Protein AF-A0A960UVY4-F1 (afdb_monomer_lite)

Foldseek 3Di:
DDWDFDPDWDWDPDQAEAPPAWDWAQDPPPPVRDSVFIKIWHDDQLFIWIFTQAALQPGDGQDPPPRGQQDPVRFGASNVFGFTAHPHQQATDDDDRQFGTKIWDKDWDRPRDPDPDDDDDDDDDDDDDDDDDDDDDDDDDDDDPDPPPPDDDDRDPDTTMTGGTIDDRGHHDDD

Radius of gyration: 21.86 Å; chains: 1; bounding box: 43×68×42 Å

Sequence (175 aa):
MRKHLYNQPIPVLETIPEHPRALRLDLPEPPNGDPADQAFLYRIEGRVVGFFNRCGHVRLPMDLDDGKFFDLEGMIICRVHGARFDEKEGHCIMGPSPVGLYRLLLQGEQHSEPVPGKEDDTDSSATRRSATDELESAKGGDSDISVAVAPESKASRGGSLLILGWEGPVAPEQH

Structure (mmCIF, N/CA/C/O backbone):
data_AF-A0A960UVY4-F1
#
_entry.id   AF-A0A960UVY4-F1
#
loop_
_atom_site.group_PDB
_atom_site.id
_atom_site.type_symbol
_atom_site.label_atom_id
_atom_site.label_alt_id
_atom_site.label_comp_id
_atom_site.label_asym_id
_atom_site.label_entity_id
_atom_site.label_seq_id
_atom_site.pdbx_PDB_ins_code
_atom_site.Cartn_x
_atom_site.Cartn_y
_atom_site.Cartn_z
_atom_site.occupancy
_atom_site.B_iso_or_equiv
_atom_site.auth_seq_id
_atom_site.auth_comp_id
_atom_site.auth_asym_id
_atom_site.auth_atom_id
_atom_site.pdbx_PDB_model_num
ATOM 1 N N . MET A 1 1 ? 16.001 0.448 8.971 1.00 80.25 1 MET A N 1
ATOM 2 C CA . MET A 1 1 ? 14.533 0.612 9.008 1.00 80.25 1 MET A CA 1
ATOM 3 C C . MET A 1 1 ? 14.221 2.080 9.247 1.00 80.25 1 MET A C 1
ATOM 5 O O . MET A 1 1 ? 14.842 2.669 10.124 1.00 80.25 1 MET A O 1
ATOM 9 N N . ARG A 1 2 ? 13.361 2.689 8.427 1.00 93.44 2 ARG A N 1
ATOM 10 C CA . ARG A 1 2 ? 12.904 4.079 8.570 1.00 93.44 2 ARG A CA 1
ATOM 11 C C . ARG A 1 2 ? 11.534 4.091 9.233 1.00 93.44 2 ARG A C 1
ATOM 13 O O . ARG A 1 2 ? 10.778 3.139 9.073 1.00 93.44 2 ARG A O 1
ATOM 20 N N . LYS A 1 3 ? 11.234 5.161 9.960 1.00 96.06 3 LYS A N 1
ATOM 21 C CA . LYS A 1 3 ? 9.951 5.366 10.623 1.00 96.06 3 LYS A CA 1
ATOM 22 C C . LYS A 1 3 ? 9.592 6.839 10.573 1.00 96.06 3 LYS A C 1
ATOM 24 O O . LYS A 1 3 ? 10.463 7.687 10.758 1.00 96.06 3 LYS A O 1
ATOM 29 N N . HIS A 1 4 ? 8.322 7.111 10.344 1.00 96.88 4 HIS A N 1
ATOM 30 C CA . HIS A 1 4 ? 7.747 8.441 10.359 1.00 96.88 4 HIS A CA 1
ATOM 31 C C . HIS A 1 4 ? 6.429 8.383 11.126 1.00 96.88 4 HIS A C 1
ATOM 33 O O . HIS A 1 4 ? 5.658 7.438 10.966 1.00 96.88 4 HIS A O 1
ATOM 39 N N . LEU A 1 5 ? 6.198 9.375 11.979 1.00 98.06 5 LEU A N 1
ATOM 40 C CA . LEU A 1 5 ? 4.959 9.540 12.726 1.00 98.06 5 LEU A CA 1
ATOM 41 C C . LEU A 1 5 ? 4.375 10.894 12.366 1.00 98.06 5 LEU A C 1
ATOM 43 O O . LEU A 1 5 ? 5.089 11.896 12.395 1.00 98.06 5 LEU A O 1
ATOM 47 N N . TYR A 1 6 ? 3.082 10.914 12.073 1.00 96.94 6 TYR A N 1
ATOM 48 C CA . TYR A 1 6 ? 2.377 12.152 11.813 1.00 96.94 6 TYR A CA 1
ATOM 49 C C . TYR A 1 6 ? 2.208 12.940 13.109 1.00 96.94 6 TYR A C 1
ATOM 51 O O . TYR A 1 6 ? 1.859 12.387 14.153 1.00 96.94 6 TYR A O 1
ATOM 59 N N . ASN A 1 7 ? 2.394 14.259 13.028 1.00 95.81 7 ASN A N 1
ATOM 60 C CA . ASN A 1 7 ? 2.146 15.154 14.162 1.00 95.81 7 ASN A CA 1
ATOM 61 C C . ASN A 1 7 ? 0.688 15.094 14.636 1.00 95.81 7 ASN A C 1
ATOM 63 O O . ASN A 1 7 ? 0.411 15.350 15.807 1.00 95.81 7 ASN A O 1
ATOM 67 N N . GLN A 1 8 ? -0.237 14.786 13.726 1.00 95.88 8 GLN A N 1
ATOM 68 C CA . GLN A 1 8 ? -1.642 14.522 14.009 1.00 95.88 8 GLN A CA 1
ATOM 69 C C . GLN A 1 8 ? -2.036 13.208 13.323 1.00 95.88 8 GLN A C 1
ATOM 71 O O . GLN A 1 8 ? -1.883 13.118 12.103 1.00 95.88 8 GLN A O 1
ATOM 76 N N . PRO A 1 9 ? -2.527 12.198 14.067 1.00 96.44 9 PRO A N 1
ATOM 77 C CA . PRO A 1 9 ? -3.047 10.975 13.471 1.00 96.44 9 PRO A CA 1
ATOM 78 C C . PRO A 1 9 ? -4.138 11.258 12.438 1.00 96.44 9 PRO A C 1
ATOM 80 O O . PRO A 1 9 ? -5.015 12.093 12.662 1.00 96.44 9 PRO A O 1
ATOM 83 N N . ILE A 1 10 ? -4.098 10.537 11.322 1.00 97.00 10 ILE A N 1
ATOM 84 C CA . ILE A 1 10 ? -5.020 10.737 10.203 1.00 97.00 10 ILE A CA 1
ATOM 85 C C . ILE A 1 10 ? -6.190 9.759 10.351 1.00 97.00 10 ILE A C 1
ATOM 87 O O . ILE A 1 10 ? -5.956 8.549 10.359 1.00 97.00 10 ILE A O 1
ATOM 91 N N . PRO A 1 11 ? -7.442 10.229 10.479 1.00 96.00 11 PRO A N 1
ATOM 92 C CA . PRO A 1 11 ? -8.588 9.338 10.572 1.00 96.00 11 PRO A CA 1
ATOM 93 C C . PRO A 1 11 ? -8.902 8.695 9.220 1.00 96.00 11 PRO A C 1
ATOM 95 O O . PRO A 1 11 ? -8.943 9.370 8.192 1.00 96.00 11 PRO A O 1
ATOM 98 N N . VAL A 1 12 ? -9.188 7.395 9.231 1.00 95.38 12 VAL A N 1
ATOM 99 C CA . VAL A 1 12 ? -9.747 6.695 8.071 1.00 95.38 12 VAL A CA 1
ATOM 100 C C . VAL A 1 12 ? -11.256 6.892 8.084 1.00 95.38 12 VAL A C 1
ATOM 102 O O . VAL A 1 12 ? -11.954 6.376 8.955 1.00 95.38 12 VAL A O 1
ATOM 105 N N . LEU A 1 13 ? -11.747 7.692 7.139 1.00 92.31 13 LEU A N 1
ATOM 106 C CA . LEU A 1 13 ? -13.163 8.068 7.050 1.00 92.31 13 LEU A CA 1
ATOM 107 C C . LEU A 1 13 ? -13.976 7.109 6.175 1.00 92.31 13 LEU A C 1
ATOM 109 O O . LEU A 1 13 ? -15.194 7.013 6.313 1.00 92.31 13 LEU A O 1
ATOM 113 N N . GLU A 1 14 ? -13.301 6.419 5.262 1.00 92.50 14 GLU A N 1
ATOM 114 C CA . GLU A 1 14 ? -13.921 5.511 4.308 1.00 92.50 14 GLU A CA 1
ATOM 115 C C . GLU A 1 14 ? -14.042 4.094 4.871 1.00 92.50 14 GLU A C 1
ATOM 117 O O . GLU A 1 14 ? -13.291 3.667 5.751 1.00 92.50 14 GLU A O 1
ATOM 122 N N . THR A 1 15 ? -15.010 3.340 4.349 1.00 93.06 15 THR A N 1
ATOM 123 C CA . THR A 1 15 ? -15.175 1.936 4.735 1.00 93.06 15 THR A CA 1
ATOM 124 C C . THR A 1 15 ? -14.012 1.120 4.189 1.00 93.06 15 THR A C 1
ATOM 126 O O . THR A 1 15 ? -13.776 1.089 2.984 1.00 93.06 15 THR A O 1
ATOM 129 N N . ILE A 1 16 ? -13.310 0.428 5.081 1.00 95.94 16 ILE A N 1
ATOM 130 C CA . ILE A 1 16 ? -12.183 -0.428 4.717 1.00 95.94 16 ILE A CA 1
ATOM 131 C C . ILE A 1 16 ? -12.739 -1.743 4.161 1.00 95.94 16 ILE A C 1
ATOM 133 O O . ILE A 1 16 ? -13.458 -2.436 4.887 1.00 95.94 16 ILE A O 1
ATOM 137 N N . PRO A 1 17 ? -12.445 -2.095 2.900 1.00 96.50 17 PRO A N 1
ATOM 138 C CA . PRO A 1 17 ? -12.931 -3.331 2.312 1.00 96.50 17 PRO A CA 1
ATOM 139 C C . PRO A 1 17 ? -12.181 -4.551 2.864 1.00 96.50 17 PRO A C 1
ATOM 141 O O . PRO A 1 17 ? -11.026 -4.457 3.282 1.00 96.50 17 PRO A O 1
ATOM 144 N N . GLU A 1 18 ? -12.839 -5.708 2.819 1.00 97.38 18 GLU A N 1
ATOM 145 C CA . GLU A 1 18 ? -12.195 -7.002 3.056 1.00 97.38 18 GLU A CA 1
ATOM 146 C C . GLU A 1 18 ? -11.295 -7.386 1.873 1.00 97.38 18 GLU A C 1
ATOM 148 O O . GLU A 1 18 ? -11.608 -7.107 0.707 1.00 97.38 18 GLU A O 1
ATOM 153 N N . HIS A 1 19 ? -10.202 -8.076 2.184 1.00 97.00 19 HIS A N 1
ATOM 154 C CA . HIS A 1 19 ? -9.359 -8.776 1.223 1.00 97.00 19 HIS A CA 1
ATOM 155 C C . HIS A 1 19 ? -10.220 -9.676 0.308 1.00 97.00 19 HIS A C 1
ATOM 157 O O . HIS A 1 19 ? -11.169 -10.300 0.794 1.00 97.00 19 HIS A O 1
ATOM 163 N N . PRO A 1 20 ? -9.964 -9.719 -1.018 1.00 97.62 20 PRO A N 1
ATOM 164 C CA . PRO A 1 20 ? -8.819 -9.163 -1.749 1.00 97.62 20 PRO A CA 1
ATOM 165 C C . PRO A 1 20 ? -9.094 -7.780 -2.374 1.00 97.62 20 PRO A C 1
ATOM 167 O O . PRO A 1 20 ? -8.631 -7.478 -3.473 1.00 97.62 20 PRO A O 1
ATOM 170 N N . ARG A 1 21 ? -9.892 -6.917 -1.738 1.00 97.88 21 A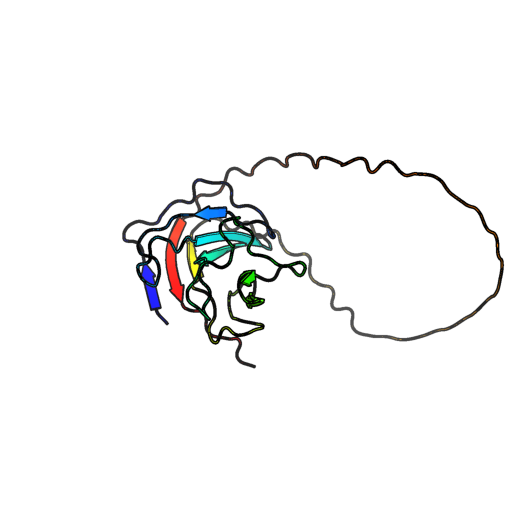RG A N 1
ATOM 171 C CA . ARG A 1 21 ? -10.042 -5.513 -2.161 1.00 97.88 21 ARG A CA 1
ATOM 172 C C . ARG A 1 21 ? -9.283 -4.598 -1.211 1.00 97.88 21 ARG A C 1
ATOM 174 O O . ARG A 1 21 ? -9.112 -4.934 -0.047 1.00 97.88 21 ARG A O 1
ATOM 181 N N . ALA A 1 22 ? -8.872 -3.431 -1.700 1.00 98.06 22 ALA A N 1
ATOM 182 C CA . ALA A 1 22 ? -8.214 -2.417 -0.886 1.00 98.06 22 ALA A CA 1
ATOM 183 C C . ALA A 1 22 ? -8.794 -1.024 -1.137 1.00 98.06 22 ALA A C 1
ATOM 185 O O . ALA A 1 22 ? -9.261 -0.704 -2.229 1.00 98.06 22 ALA A O 1
ATOM 186 N N . LEU A 1 23 ? -8.745 -0.202 -0.098 1.00 97.44 23 LEU A N 1
ATOM 187 C CA . LEU A 1 23 ? -9.004 1.227 -0.128 1.00 97.44 23 LEU A CA 1
ATOM 188 C C . LEU A 1 23 ? -7.684 1.949 -0.402 1.00 97.44 23 LEU A C 1
ATOM 190 O O . LEU A 1 23 ? -6.746 1.773 0.374 1.00 97.44 23 LEU A O 1
ATOM 194 N N . ARG A 1 24 ? -7.609 2.757 -1.465 1.00 97.44 24 ARG A N 1
ATOM 195 C CA . ARG A 1 24 ? -6.473 3.661 -1.715 1.00 97.44 24 ARG A CA 1
ATOM 196 C C . ARG A 1 24 ? -6.664 4.977 -0.975 1.00 97.44 24 ARG A C 1
ATOM 198 O O . ARG A 1 24 ? -7.783 5.469 -0.903 1.00 97.44 24 ARG A O 1
ATOM 205 N N . LEU A 1 25 ? -5.576 5.545 -0.467 1.00 95.81 25 LEU A N 1
ATOM 206 C CA . LEU A 1 25 ? -5.564 6.823 0.239 1.00 95.81 25 LEU A CA 1
ATOM 207 C C . LEU A 1 25 ? -4.353 7.659 -0.168 1.00 95.81 25 LEU A C 1
ATOM 209 O O . LEU A 1 25 ? -3.237 7.143 -0.255 1.00 95.81 25 LEU A O 1
ATOM 213 N N . ASP A 1 26 ? -4.558 8.964 -0.299 1.00 95.50 26 ASP A N 1
ATOM 214 C CA . ASP A 1 26 ? -3.468 9.933 -0.342 1.00 95.50 26 ASP A CA 1
ATOM 215 C C . ASP A 1 26 ? -3.034 10.260 1.090 1.00 95.50 26 ASP A C 1
ATOM 217 O O . ASP A 1 26 ? -3.838 10.718 1.906 1.00 95.50 26 ASP A O 1
ATOM 221 N N . LEU A 1 27 ? -1.760 10.022 1.406 1.00 95.75 27 LEU A N 1
ATOM 222 C CA . LEU A 1 27 ? -1.183 10.348 2.708 1.00 95.75 27 LEU A CA 1
ATOM 223 C C . LEU A 1 27 ? -0.055 11.375 2.557 1.00 95.75 27 LEU A C 1
ATOM 225 O O . LEU A 1 27 ? 0.723 11.300 1.603 1.00 95.75 27 LEU A O 1
ATOM 229 N N . PRO A 1 28 ? 0.081 12.323 3.500 1.00 95.38 28 PRO A N 1
ATOM 230 C CA . PRO A 1 28 ? 1.211 13.234 3.511 1.00 95.38 28 PRO A CA 1
ATOM 231 C C . PRO A 1 28 ? 2.512 12.482 3.815 1.00 95.38 28 PRO A C 1
ATOM 233 O O . PRO A 1 28 ? 2.513 11.399 4.406 1.00 95.38 28 PRO A O 1
ATOM 236 N N . GLU A 1 29 ? 3.628 13.103 3.433 1.00 94.56 29 GLU A N 1
ATOM 237 C CA . GLU A 1 29 ? 4.989 12.668 3.780 1.00 94.56 29 GLU A CA 1
ATOM 238 C C . GLU A 1 29 ? 5.261 11.174 3.488 1.00 94.56 29 GLU A C 1
ATOM 240 O O . GLU A 1 29 ? 5.650 10.417 4.386 1.00 94.56 29 GLU A O 1
ATOM 245 N N . PRO A 1 30 ? 5.072 10.719 2.233 1.00 94.25 30 PRO A N 1
ATOM 246 C CA . PRO A 1 30 ? 5.341 9.336 1.858 1.00 94.25 30 PRO A CA 1
ATOM 247 C C . PRO A 1 30 ? 6.837 8.993 1.995 1.00 94.25 30 PRO A C 1
ATOM 249 O O . PRO A 1 30 ? 7.686 9.891 1.949 1.00 94.25 30 PRO A O 1
ATOM 252 N N . PRO A 1 31 ? 7.216 7.703 2.096 1.00 91.12 31 PRO A N 1
ATOM 253 C CA . PRO A 1 31 ? 8.577 7.271 2.428 1.00 91.12 31 PRO A CA 1
ATOM 254 C C . PRO A 1 31 ? 9.732 7.861 1.616 1.00 91.12 31 PRO A C 1
ATOM 256 O O . PRO A 1 31 ? 10.857 7.917 2.119 1.00 91.12 31 PRO A O 1
ATOM 259 N N . ASN A 1 32 ? 9.507 8.292 0.374 1.00 84.19 32 ASN A N 1
ATOM 260 C CA . ASN A 1 32 ? 10.542 8.958 -0.426 1.00 84.19 32 ASN A CA 1
ATOM 261 C C . ASN A 1 32 ? 10.145 10.368 -0.888 1.00 84.19 32 ASN A C 1
ATOM 263 O O . ASN A 1 32 ? 10.793 10.906 -1.781 1.00 84.19 32 ASN A O 1
ATOM 267 N N . GLY A 1 33 ? 9.099 10.953 -0.297 1.00 85.44 33 GLY A N 1
ATOM 268 C CA . GLY A 1 33 ? 8.619 12.299 -0.616 1.00 85.44 33 GLY A CA 1
ATOM 269 C C . GLY A 1 33 ? 7.950 12.438 -1.985 1.00 85.44 33 GLY A C 1
ATOM 270 O O . GLY A 1 33 ? 7.715 13.561 -2.418 1.00 85.44 33 GLY A O 1
ATOM 271 N N . ASP A 1 34 ? 7.661 11.328 -2.667 1.00 86.50 34 ASP A N 1
ATOM 272 C CA . ASP A 1 34 ? 6.949 11.331 -3.943 1.00 86.50 34 ASP A CA 1
ATOM 273 C C . ASP A 1 34 ? 5.436 11.347 -3.683 1.00 86.50 34 ASP A C 1
ATOM 275 O O . ASP A 1 34 ? 4.916 10.345 -3.196 1.00 86.50 34 ASP A O 1
ATOM 279 N N . PRO A 1 35 ? 4.717 12.445 -3.971 1.00 82.00 35 PRO A N 1
ATOM 280 C CA . PRO A 1 35 ? 3.287 12.546 -3.690 1.00 82.00 35 PRO A CA 1
ATOM 281 C C . PRO A 1 35 ? 2.433 11.564 -4.506 1.00 82.00 35 PRO A C 1
ATOM 283 O O . PRO A 1 35 ? 1.263 11.394 -4.186 1.00 82.00 35 PRO A O 1
ATOM 286 N N . ALA A 1 36 ? 2.991 10.912 -5.535 1.00 82.25 36 ALA A N 1
ATOM 287 C CA . ALA A 1 36 ? 2.311 9.838 -6.255 1.00 82.25 36 ALA A CA 1
ATOM 288 C C . ALA A 1 36 ? 2.292 8.502 -5.481 1.00 82.25 36 ALA A C 1
ATOM 290 O O . ALA A 1 36 ? 1.549 7.591 -5.850 1.00 82.25 36 ALA A O 1
ATOM 291 N N . ASP A 1 37 ? 3.088 8.362 -4.413 1.00 88.19 37 ASP A N 1
ATOM 292 C CA . ASP A 1 37 ? 3.069 7.189 -3.538 1.00 88.19 37 ASP A CA 1
ATOM 293 C C . ASP A 1 37 ? 1.819 7.204 -2.646 1.00 88.19 37 ASP A C 1
ATOM 295 O O . ASP A 1 37 ? 1.860 7.582 -1.472 1.00 88.19 37 ASP A O 1
ATOM 299 N N . GLN A 1 38 ? 0.698 6.749 -3.192 1.00 95.50 38 GLN A N 1
ATOM 300 C CA . GLN A 1 38 ? -0.502 6.502 -2.399 1.00 95.50 38 GLN A CA 1
ATOM 301 C C . GLN A 1 38 ? -0.272 5.363 -1.401 1.00 95.50 38 GLN A C 1
ATOM 303 O O . GLN A 1 38 ? 0.631 4.538 -1.553 1.00 95.50 38 GLN A O 1
ATOM 308 N N . ALA A 1 39 ? -1.122 5.271 -0.388 1.00 97.38 39 ALA A N 1
ATOM 309 C CA . ALA A 1 39 ? -1.211 4.106 0.476 1.00 97.38 39 ALA A CA 1
ATOM 310 C C . ALA A 1 39 ? -2.450 3.274 0.148 1.00 97.38 39 ALA A C 1
ATOM 312 O O . ALA A 1 39 ? -3.371 3.739 -0.521 1.00 97.38 39 ALA A O 1
ATOM 313 N N . PHE A 1 40 ? -2.475 2.034 0.625 1.00 98.31 40 PHE A N 1
ATOM 314 C CA . PHE A 1 40 ? -3.645 1.176 0.546 1.00 98.31 40 PHE A CA 1
ATOM 315 C C . PHE A 1 40 ? -3.877 0.419 1.854 1.00 98.31 40 PHE A C 1
ATOM 317 O O . PHE A 1 40 ? -2.929 0.054 2.552 1.00 98.31 40 PHE A O 1
ATOM 324 N N . LEU A 1 41 ? -5.150 0.208 2.186 1.00 97.81 41 LEU A N 1
ATOM 325 C CA . LEU A 1 41 ? -5.629 -0.455 3.399 1.00 97.81 41 LEU A CA 1
ATOM 326 C C . LEU A 1 41 ? -6.682 -1.500 3.055 1.00 97.81 41 LEU A C 1
ATOM 328 O O . LEU A 1 41 ? -7.495 -1.303 2.154 1.00 97.81 41 LEU A O 1
ATOM 332 N N . TYR A 1 42 ? -6.721 -2.575 3.823 1.00 98.00 42 TYR A N 1
ATOM 333 C CA . TYR A 1 42 ? -7.742 -3.610 3.711 1.00 98.00 42 TYR A CA 1
ATOM 334 C C . TYR A 1 42 ? -7.853 -4.371 5.023 1.00 98.00 42 TYR A C 1
ATOM 336 O O . TYR A 1 42 ? -6.962 -4.308 5.877 1.00 98.00 42 TYR A O 1
ATOM 344 N N . ARG A 1 43 ? -8.964 -5.085 5.193 1.00 97.50 43 ARG A N 1
ATOM 345 C CA . ARG A 1 43 ? -9.143 -6.014 6.302 1.00 97.50 43 ARG A CA 1
ATOM 346 C C . ARG A 1 43 ? -8.834 -7.435 5.856 1.00 97.50 43 ARG A C 1
ATOM 348 O O . ARG A 1 43 ? -9.269 -7.869 4.796 1.00 97.50 43 ARG A O 1
ATOM 355 N N . ILE A 1 44 ? -8.080 -8.153 6.675 1.00 96.25 44 ILE A N 1
ATOM 356 C CA . ILE A 1 44 ? -7.812 -9.577 6.522 1.00 96.25 44 ILE A CA 1
ATOM 357 C C . ILE A 1 44 ? -7.879 -10.241 7.894 1.00 96.25 44 ILE A C 1
ATOM 359 O O . ILE A 1 44 ? -7.301 -9.744 8.859 1.00 96.25 44 ILE A O 1
ATOM 363 N N . GLU A 1 45 ? -8.633 -11.339 8.000 1.00 93.88 45 GLU A N 1
ATOM 364 C CA . GLU A 1 45 ? -8.814 -12.085 9.260 1.00 93.88 45 GLU A CA 1
ATOM 365 C C . GLU A 1 45 ? -9.203 -11.174 10.442 1.00 93.88 45 GLU A C 1
ATOM 367 O O . GLU A 1 45 ? -8.674 -11.265 11.552 1.00 93.88 45 GLU A O 1
ATOM 372 N N . GLY A 1 46 ? -10.098 -10.216 10.180 1.00 91.62 46 GLY A N 1
ATOM 373 C CA . GLY A 1 46 ? -10.575 -9.263 11.181 1.00 91.62 46 GLY A CA 1
ATOM 374 C C . GLY A 1 46 ? -9.624 -8.100 11.503 1.00 91.62 46 GLY A C 1
ATOM 375 O O . GLY A 1 46 ? -10.024 -7.118 12.137 1.00 91.62 46 GLY A O 1
ATOM 376 N N . ARG A 1 47 ? -8.382 -8.141 11.014 1.00 94.88 47 ARG A N 1
ATOM 377 C CA . ARG A 1 47 ? -7.355 -7.115 11.242 1.00 94.88 47 ARG A CA 1
ATOM 378 C C . ARG A 1 47 ? -7.238 -6.187 10.045 1.00 94.88 47 ARG A C 1
ATOM 380 O O . ARG A 1 47 ? -7.225 -6.638 8.907 1.00 94.88 47 ARG A O 1
ATOM 387 N N . VAL A 1 48 ? -7.125 -4.890 10.294 1.00 97.19 48 VAL A N 1
ATOM 388 C CA . VAL A 1 48 ? -6.774 -3.921 9.259 1.00 97.19 48 VAL A CA 1
ATOM 389 C C . VAL A 1 48 ? -5.262 -3.875 9.121 1.00 97.19 48 VAL A C 1
ATOM 391 O O . VAL A 1 48 ? -4.541 -3.674 10.099 1.00 97.19 48 VAL A O 1
ATOM 394 N N . VAL A 1 49 ? -4.797 -4.009 7.889 1.00 97.88 49 VAL A N 1
ATOM 395 C CA . VAL A 1 49 ? -3.401 -3.819 7.501 1.00 97.88 49 VAL A CA 1
ATOM 396 C C . VAL A 1 49 ? -3.333 -2.799 6.374 1.00 97.88 49 VAL A C 1
ATOM 398 O O . VAL A 1 49 ? -4.323 -2.538 5.687 1.00 97.88 49 VAL A O 1
ATOM 401 N N . GLY A 1 50 ? -2.163 -2.202 6.181 1.00 97.94 50 GLY A N 1
ATOM 402 C CA . GLY A 1 50 ? -1.948 -1.319 5.049 1.00 97.94 50 GLY A CA 1
ATOM 403 C C . GLY A 1 50 ? -0.492 -0.997 4.805 1.00 97.94 50 GLY A C 1
ATOM 404 O O . GLY A 1 50 ? 0.357 -1.109 5.695 1.00 97.94 50 GLY A O 1
ATOM 405 N N . PHE A 1 51 ? -0.229 -0.583 3.575 1.00 98.25 51 PHE A N 1
ATOM 406 C CA . PHE A 1 51 ? 1.107 -0.353 3.053 1.00 98.25 51 PHE A CA 1
ATOM 407 C C . PHE A 1 51 ? 1.115 0.836 2.096 1.00 98.25 51 PHE A C 1
ATOM 409 O O . PHE A 1 51 ? 0.074 1.244 1.584 1.00 98.25 51 PHE A O 1
ATOM 416 N N . PHE A 1 52 ? 2.297 1.372 1.802 1.00 97.62 52 PHE A N 1
ATOM 417 C CA . PHE A 1 52 ? 2.449 2.261 0.651 1.00 97.62 52 PHE A CA 1
ATOM 418 C C . PHE A 1 52 ? 2.431 1.470 -0.659 1.00 97.62 52 PHE A C 1
ATOM 420 O O . PHE A 1 52 ? 3.084 0.431 -0.786 1.00 97.62 52 PHE A O 1
ATOM 427 N N . ASN A 1 53 ? 1.722 2.005 -1.652 1.00 96.69 53 ASN A N 1
ATOM 428 C CA . ASN A 1 53 ? 1.672 1.553 -3.036 1.00 96.69 53 ASN A CA 1
ATOM 429 C C . ASN A 1 53 ? 3.005 1.855 -3.737 1.00 96.69 53 ASN A C 1
ATOM 431 O O . ASN A 1 53 ? 3.097 2.718 -4.606 1.00 96.69 53 ASN A O 1
ATOM 435 N N . ARG A 1 54 ? 4.075 1.174 -3.320 1.00 93.56 54 ARG A N 1
ATOM 436 C CA . ARG A 1 54 ? 5.395 1.349 -3.916 1.00 93.56 54 ARG A CA 1
ATOM 437 C C . ARG A 1 54 ? 6.217 0.078 -3.865 1.00 93.56 54 ARG A C 1
ATOM 439 O O . ARG A 1 54 ? 6.546 -0.431 -2.797 1.00 93.56 54 ARG A O 1
ATOM 446 N N . CYS A 1 55 ? 6.636 -0.381 -5.039 1.00 93.12 55 CYS A N 1
ATOM 447 C CA . CYS A 1 55 ? 7.459 -1.573 -5.148 1.00 93.12 55 CYS A CA 1
ATOM 448 C C . CYS A 1 55 ? 8.883 -1.328 -4.620 1.00 93.12 55 CYS A C 1
ATOM 450 O O . CYS A 1 55 ? 9.569 -0.406 -5.076 1.00 93.12 55 CYS A O 1
ATOM 452 N N . GLY A 1 56 ? 9.366 -2.211 -3.739 1.00 89.69 56 GLY A N 1
ATOM 453 C CA . GLY A 1 56 ? 10.751 -2.218 -3.251 1.00 89.69 56 GLY A CA 1
ATOM 454 C C . GLY A 1 56 ? 11.812 -2.490 -4.330 1.00 89.69 56 GLY A C 1
ATOM 455 O O . GLY A 1 56 ? 12.983 -2.196 -4.110 1.00 89.69 56 GLY A O 1
ATOM 456 N N . HIS A 1 57 ? 11.408 -2.991 -5.505 1.00 91.00 57 HIS A N 1
ATOM 457 C CA . HIS A 1 57 ? 12.284 -3.257 -6.652 1.00 91.00 57 HIS A CA 1
ATOM 458 C C . HIS A 1 57 ? 12.618 -1.981 -7.452 1.00 91.00 57 HIS A C 1
ATOM 460 O O . HIS A 1 57 ? 13.775 -1.579 -7.515 1.00 91.00 57 HIS A O 1
ATOM 466 N N . VAL A 1 58 ? 11.609 -1.324 -8.047 1.00 87.00 58 VAL A N 1
ATOM 467 C CA . VAL A 1 58 ? 11.799 -0.180 -8.978 1.00 87.00 58 VAL A CA 1
ATOM 468 C C . VAL A 1 58 ? 11.182 1.135 -8.505 1.00 87.00 58 VAL A C 1
ATOM 470 O O . VAL A 1 58 ? 11.193 2.115 -9.242 1.00 87.00 58 VAL A O 1
ATOM 473 N N . ARG A 1 59 ? 10.690 1.206 -7.262 1.00 85.44 59 ARG A N 1
ATOM 474 C CA . ARG A 1 59 ? 10.153 2.439 -6.665 1.00 85.44 59 ARG A CA 1
ATOM 475 C C . ARG A 1 59 ? 9.032 3.093 -7.494 1.00 85.44 59 ARG A C 1
ATOM 477 O O . ARG A 1 59 ? 8.950 4.318 -7.512 1.00 85.44 59 ARG A O 1
ATOM 484 N N . LEU A 1 60 ? 8.174 2.282 -8.111 1.00 89.31 60 LEU A N 1
ATOM 485 C CA . LEU A 1 60 ? 6.963 2.695 -8.833 1.00 89.31 60 LEU A CA 1
ATOM 486 C C . LEU A 1 60 ? 5.699 2.200 -8.107 1.00 89.31 60 LEU A C 1
ATOM 488 O O . LEU A 1 60 ? 5.802 1.208 -7.367 1.00 89.31 60 LEU A O 1
ATOM 492 N N . PRO A 1 61 ? 4.530 2.822 -8.361 1.00 93.69 61 PRO A N 1
ATOM 493 C CA . PRO A 1 61 ? 3.234 2.259 -8.001 1.00 93.69 61 PRO A CA 1
ATOM 494 C C . PRO A 1 61 ? 3.056 0.833 -8.533 1.00 93.69 61 PRO A C 1
ATOM 496 O O . PRO A 1 61 ? 3.518 0.482 -9.620 1.00 93.69 61 PRO A O 1
ATOM 499 N N . MET A 1 62 ? 2.422 -0.006 -7.725 1.00 96.06 62 MET A N 1
ATOM 500 C CA . MET A 1 62 ? 2.240 -1.441 -7.935 1.00 96.06 62 MET A CA 1
ATOM 501 C C . MET A 1 62 ? 0.931 -1.793 -8.642 1.00 96.06 62 MET A C 1
ATOM 503 O O . MET A 1 62 ? 0.850 -2.869 -9.227 1.00 96.06 62 MET A O 1
ATOM 507 N N . ASP A 1 63 ? -0.073 -0.922 -8.590 1.00 95.50 63 ASP A N 1
ATOM 508 C CA . ASP A 1 63 ? -1.465 -1.212 -8.954 1.00 95.50 63 ASP A CA 1
ATOM 509 C C . ASP A 1 63 ? -1.858 -0.791 -10.374 1.00 95.50 63 ASP A C 1
ATOM 511 O O . ASP A 1 63 ? -2.963 -1.099 -10.805 1.00 95.50 63 ASP A O 1
ATOM 515 N N . LEU A 1 64 ? -0.973 -0.110 -11.112 1.00 93.94 64 LEU A N 1
ATOM 516 C CA . LEU A 1 64 ? -1.297 0.495 -12.414 1.00 93.94 64 LEU A CA 1
ATOM 517 C C . LEU A 1 64 ? -2.466 1.499 -12.329 1.00 93.94 64 LEU A C 1
ATOM 519 O O . LEU A 1 64 ? -3.208 1.649 -13.297 1.00 93.94 64 LEU A O 1
ATOM 523 N N . ASP A 1 65 ? -2.623 2.167 -11.181 1.00 93.44 65 ASP A N 1
ATOM 524 C CA . ASP A 1 65 ? -3.664 3.167 -10.903 1.00 93.44 65 ASP A CA 1
ATOM 525 C C . ASP A 1 65 ? -5.117 2.639 -10.897 1.00 93.44 65 ASP A C 1
ATOM 527 O O . ASP A 1 65 ? -6.073 3.415 -10.873 1.00 93.44 65 ASP A O 1
ATOM 531 N N . ASP A 1 66 ? -5.332 1.318 -10.873 1.00 94.75 66 ASP A N 1
ATOM 532 C CA . ASP A 1 66 ? -6.680 0.732 -10.784 1.00 94.75 66 ASP A CA 1
ATOM 533 C C . ASP A 1 66 ? -7.043 0.204 -9.383 1.00 94.75 66 ASP A C 1
ATOM 535 O O . ASP A 1 66 ? -8.138 -0.332 -9.192 1.00 94.75 66 ASP A O 1
AT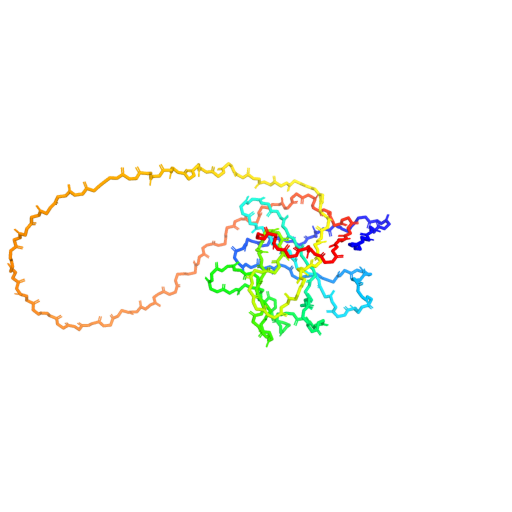OM 539 N N . GLY A 1 67 ? -6.155 0.365 -8.394 1.00 95.75 67 GLY A N 1
ATOM 540 C CA . GLY A 1 67 ? -6.376 -0.069 -7.015 1.00 95.75 67 GLY A CA 1
ATOM 541 C C . GLY A 1 67 ? -6.402 -1.585 -6.802 1.00 95.75 67 GLY A C 1
ATOM 542 O O . GLY A 1 67 ? -6.844 -2.036 -5.742 1.00 95.75 67 GLY A O 1
ATOM 543 N N . LYS A 1 68 ? -5.954 -2.395 -7.770 1.00 96.62 68 LYS A N 1
ATOM 544 C CA . LYS A 1 68 ? -5.838 -3.850 -7.595 1.00 96.62 68 LYS A CA 1
ATOM 545 C C . LYS A 1 68 ? -4.436 -4.218 -7.139 1.00 96.62 68 LYS A C 1
ATOM 547 O O . LYS A 1 68 ? -3.468 -4.093 -7.887 1.00 96.62 68 LYS A O 1
ATOM 552 N N . PHE A 1 69 ? -4.366 -4.733 -5.918 1.00 98.06 69 PHE A N 1
ATOM 553 C CA . PHE A 1 69 ? -3.113 -5.065 -5.247 1.00 98.06 69 PHE A CA 1
ATOM 554 C C . PHE A 1 69 ? -2.866 -6.555 -5.092 1.00 98.06 69 PHE A C 1
ATOM 556 O O . PHE A 1 69 ? -1.772 -6.907 -4.683 1.00 98.06 69 PHE A O 1
ATOM 563 N N . PHE A 1 70 ? -3.834 -7.417 -5.401 1.00 98.38 70 PHE A N 1
ATOM 564 C CA . PHE A 1 70 ? -3.747 -8.843 -5.092 1.00 98.38 70 PHE A CA 1
ATOM 565 C C . PHE A 1 70 ? -3.770 -9.705 -6.347 1.00 98.38 70 PHE A C 1
ATOM 567 O O . PHE A 1 70 ? -4.431 -9.361 -7.332 1.00 98.38 70 PHE A O 1
ATOM 574 N N . ASP A 1 71 ? -3.031 -10.809 -6.312 1.00 96.94 71 ASP A N 1
ATOM 575 C CA . ASP A 1 71 ? -3.120 -11.860 -7.322 1.00 96.94 71 ASP A CA 1
ATOM 576 C C . ASP A 1 71 ? -4.243 -12.867 -7.011 1.00 96.94 71 ASP A C 1
ATOM 578 O O . ASP A 1 71 ? -5.101 -12.625 -6.161 1.00 96.94 71 ASP A O 1
ATOM 582 N N . LEU A 1 72 ? -4.284 -13.972 -7.762 1.00 96.25 72 LEU A N 1
ATOM 583 C CA . LEU A 1 72 ? -5.332 -14.989 -7.636 1.00 96.25 72 LEU A CA 1
ATOM 584 C C . LEU A 1 72 ? -5.203 -15.797 -6.341 1.00 96.25 72 LEU A C 1
ATOM 586 O O . LEU A 1 72 ? -6.191 -16.344 -5.857 1.00 96.25 72 LEU A O 1
ATOM 590 N N . GLU A 1 73 ? -3.997 -15.858 -5.790 1.00 96.12 73 GLU A N 1
ATOM 591 C CA . GLU A 1 73 ? -3.662 -16.531 -4.544 1.00 96.12 73 GLU A CA 1
ATOM 592 C C . GLU A 1 73 ? -3.876 -15.628 -3.317 1.00 96.12 73 GLU A C 1
ATOM 594 O O . GLU A 1 73 ? -3.836 -16.108 -2.187 1.00 96.12 73 GLU A O 1
ATOM 599 N N . GLY A 1 74 ? -4.136 -14.334 -3.526 1.00 97.00 74 GLY A N 1
ATOM 600 C CA . GLY A 1 74 ? -4.372 -13.363 -2.461 1.00 97.00 74 GLY A CA 1
ATOM 601 C C . GLY A 1 74 ? -3.110 -12.675 -1.940 1.00 97.00 74 GLY A C 1
ATOM 602 O O . GLY A 1 74 ? -3.207 -11.876 -1.009 1.00 97.00 74 GLY A O 1
ATOM 603 N N . MET A 1 75 ? -1.947 -12.915 -2.542 1.00 98.00 75 MET A N 1
ATOM 604 C CA . MET A 1 75 ? -0.712 -12.215 -2.190 1.00 98.00 75 MET A CA 1
ATOM 605 C C . MET A 1 75 ? -0.741 -10.794 -2.748 1.00 98.00 75 MET A C 1
ATOM 607 O O . MET A 1 75 ? -1.320 -10.546 -3.808 1.00 98.00 75 MET A O 1
ATOM 611 N N . ILE A 1 76 ? -0.063 -9.852 -2.088 1.00 98.38 76 ILE A N 1
ATOM 612 C CA . ILE A 1 76 ? 0.122 -8.522 -2.673 1.00 98.38 76 ILE A CA 1
ATOM 613 C C . ILE A 1 76 ? 1.059 -8.660 -3.872 1.00 98.38 76 ILE A C 1
ATOM 615 O O . ILE A 1 76 ? 2.152 -9.202 -3.736 1.00 98.38 76 ILE A O 1
ATOM 619 N N . ILE A 1 77 ? 0.692 -8.121 -5.030 1.00 97.88 77 ILE A N 1
ATOM 620 C CA . ILE A 1 77 ? 1.480 -8.186 -6.258 1.00 97.88 77 ILE A CA 1
ATOM 621 C C . ILE A 1 77 ? 1.828 -6.792 -6.785 1.00 97.88 77 ILE A C 1
ATOM 623 O O . ILE A 1 77 ? 0.985 -5.913 -6.948 1.00 97.88 77 ILE A O 1
ATOM 627 N N . CYS A 1 78 ? 3.095 -6.609 -7.149 1.00 97.25 78 CYS A N 1
ATOM 628 C CA . CYS A 1 78 ? 3.500 -5.547 -8.056 1.00 97.25 78 CYS A CA 1
ATOM 629 C C . CYS A 1 78 ? 3.093 -5.932 -9.477 1.00 97.25 78 CYS A C 1
ATOM 631 O O . CYS A 1 78 ? 3.774 -6.721 -10.132 1.00 97.25 78 CYS A O 1
ATOM 633 N N . ARG A 1 79 ? 2.007 -5.352 -9.989 1.00 96.25 79 ARG A N 1
ATOM 634 C CA . ARG A 1 79 ? 1.460 -5.678 -11.316 1.00 96.25 79 ARG A CA 1
ATOM 635 C C . ARG A 1 79 ? 2.328 -5.204 -12.479 1.00 96.25 79 ARG A C 1
ATOM 637 O O . ARG A 1 79 ? 2.064 -5.567 -13.619 1.00 96.25 79 ARG A O 1
ATOM 644 N N . VAL A 1 80 ? 3.380 -4.437 -12.191 1.00 94.12 80 VAL A N 1
ATOM 645 C CA . VAL A 1 80 ? 4.367 -3.999 -13.184 1.00 94.12 80 VAL A CA 1
ATOM 646 C C . VAL A 1 80 ? 5.385 -5.107 -13.493 1.00 94.12 80 VAL A C 1
ATOM 648 O O . VAL A 1 80 ? 5.669 -5.365 -14.656 1.00 94.12 80 VAL A O 1
ATOM 651 N N . HIS A 1 81 ? 5.936 -5.774 -12.469 1.00 94.81 81 HIS A N 1
ATOM 652 C CA . HIS A 1 81 ? 7.065 -6.716 -12.630 1.00 94.81 81 HIS A CA 1
ATOM 653 C C . HIS A 1 81 ? 6.926 -8.035 -11.844 1.00 94.81 81 HIS A C 1
ATOM 655 O O . HIS A 1 81 ? 7.864 -8.827 -11.802 1.00 94.81 81 HIS A O 1
ATOM 661 N N . GLY A 1 82 ? 5.788 -8.277 -11.192 1.00 95.25 82 GLY A N 1
ATOM 662 C CA . GLY A 1 82 ? 5.432 -9.569 -10.599 1.00 95.25 82 GLY A CA 1
ATOM 663 C C . GLY A 1 82 ? 6.063 -9.904 -9.244 1.00 95.25 82 GLY A C 1
ATOM 664 O O . GLY A 1 82 ? 5.942 -11.050 -8.809 1.00 95.25 82 GLY A O 1
ATOM 665 N N . ALA A 1 83 ? 6.721 -8.950 -8.571 1.00 96.75 83 ALA A N 1
ATOM 666 C CA . ALA A 1 83 ? 7.135 -9.137 -7.176 1.00 96.75 83 ALA A CA 1
ATOM 667 C C . ALA A 1 83 ? 5.902 -9.358 -6.294 1.00 96.75 83 ALA A C 1
ATOM 669 O O . ALA A 1 83 ? 4.914 -8.639 -6.461 1.00 96.75 83 ALA A O 1
ATOM 670 N N . ARG A 1 84 ? 5.973 -10.317 -5.373 1.00 97.38 84 ARG A N 1
ATOM 671 C CA . ARG A 1 84 ? 4.899 -10.630 -4.436 1.00 97.38 84 ARG A CA 1
ATOM 672 C C . ARG A 1 84 ? 5.333 -10.417 -3.003 1.00 97.38 84 ARG A C 1
ATOM 674 O O . ARG A 1 84 ? 6.488 -10.668 -2.652 1.00 97.38 84 ARG A O 1
ATOM 681 N N . PHE A 1 85 ? 4.387 -9.967 -2.198 1.00 97.75 85 PHE A N 1
ATOM 682 C CA . PHE A 1 85 ? 4.576 -9.652 -0.797 1.00 97.75 85 PHE A CA 1
ATOM 683 C C . PHE A 1 85 ? 3.480 -10.317 0.024 1.00 97.75 85 PHE A C 1
ATOM 685 O O . PHE A 1 85 ? 2.341 -10.430 -0.433 1.00 97.75 85 PHE A O 1
ATOM 692 N N . ASP A 1 86 ? 3.843 -10.724 1.233 1.00 97.56 86 ASP A N 1
ATOM 693 C CA . ASP A 1 86 ? 2.902 -11.268 2.202 1.00 97.56 86 ASP A CA 1
ATOM 694 C C . ASP A 1 86 ? 1.800 -10.241 2.511 1.00 97.56 86 ASP A C 1
ATOM 696 O O . ASP A 1 86 ? 2.066 -9.057 2.739 1.00 97.56 86 ASP A O 1
ATOM 700 N N . GLU A 1 87 ? 0.549 -10.682 2.498 1.00 97.62 87 GLU A N 1
ATOM 701 C CA . GLU A 1 87 ? -0.621 -9.827 2.639 1.00 97.62 87 GLU A CA 1
ATOM 702 C C . GLU A 1 87 ? -0.897 -9.373 4.079 1.00 97.62 87 GLU A C 1
ATOM 704 O O . GLU A 1 87 ? -1.763 -8.529 4.302 1.00 97.62 87 GLU A O 1
ATOM 709 N N . LYS A 1 88 ? -0.179 -9.888 5.074 1.00 97.00 88 LYS A N 1
ATOM 710 C CA . LYS A 1 88 ? -0.312 -9.488 6.481 1.00 97.00 88 LYS A CA 1
ATOM 711 C C . LYS A 1 88 ? 0.895 -8.688 6.931 1.00 97.00 88 LYS A C 1
ATOM 713 O O . LYS A 1 88 ? 0.741 -7.628 7.542 1.00 97.00 88 LYS A O 1
ATOM 718 N N . GLU A 1 89 ? 2.082 -9.158 6.562 1.00 95.94 89 GLU A N 1
ATOM 719 C CA . GLU A 1 89 ? 3.412 -8.748 7.001 1.00 95.94 89 GLU A CA 1
ATOM 720 C C . GLU A 1 89 ? 4.159 -7.883 5.965 1.00 95.94 89 GLU A C 1
ATOM 722 O O . GLU A 1 89 ? 4.958 -7.025 6.350 1.00 95.94 89 GLU A O 1
ATOM 727 N N . GLY A 1 90 ? 3.847 -7.983 4.672 1.00 96.69 90 GLY A N 1
ATOM 728 C CA . GLY A 1 90 ? 4.404 -7.116 3.625 1.00 96.69 90 GLY A CA 1
ATOM 729 C C . GLY A 1 90 ? 5.885 -7.343 3.316 1.00 96.69 90 GLY A C 1
ATOM 730 O O . GLY A 1 90 ? 6.492 -6.528 2.615 1.00 96.69 90 GLY A O 1
ATOM 731 N N . HIS A 1 91 ? 6.492 -8.415 3.828 1.00 96.44 91 HIS A N 1
ATOM 732 C CA . HIS A 1 91 ? 7.819 -8.848 3.397 1.00 96.44 91 HIS A CA 1
ATOM 733 C C . HIS A 1 91 ? 7.738 -9.431 1.978 1.00 96.44 91 HIS A C 1
ATOM 735 O O . HIS A 1 91 ? 6.703 -9.949 1.565 1.00 96.44 91 HIS A O 1
ATOM 741 N N . CYS A 1 92 ? 8.813 -9.300 1.198 1.00 96.19 92 CYS A N 1
ATOM 742 C CA . CYS A 1 92 ? 8.868 -9.898 -0.136 1.00 96.19 92 CYS A CA 1
ATOM 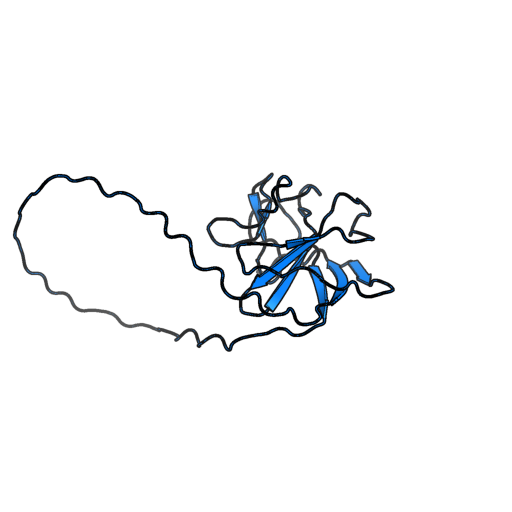743 C C . CYS A 1 92 ? 8.996 -11.419 -0.004 1.00 96.19 92 CYS A C 1
ATOM 745 O O . CYS A 1 92 ? 9.908 -11.882 0.677 1.00 96.19 92 CYS A O 1
ATOM 747 N N . ILE A 1 93 ? 8.111 -12.156 -0.673 1.00 95.75 93 ILE A N 1
ATOM 748 C CA . ILE A 1 93 ? 8.059 -13.629 -0.662 1.00 95.75 93 ILE A CA 1
ATOM 749 C C . ILE A 1 93 ? 8.463 -14.232 -2.010 1.00 95.75 93 ILE A C 1
ATOM 751 O O . ILE A 1 93 ? 8.934 -15.362 -2.079 1.00 95.75 93 ILE A O 1
ATOM 755 N N . MET A 1 94 ? 8.307 -13.485 -3.110 1.00 94.31 94 MET A N 1
ATOM 756 C CA . MET A 1 94 ? 8.713 -13.945 -4.437 1.00 94.31 94 MET A CA 1
ATOM 757 C C . MET A 1 94 ? 9.034 -12.778 -5.375 1.00 94.31 94 MET A C 1
ATOM 759 O O . MET A 1 94 ? 8.421 -11.711 -5.330 1.00 94.31 94 MET A O 1
ATOM 763 N N . GLY A 1 95 ? 9.945 -13.021 -6.315 1.00 93.06 95 GLY A N 1
ATOM 764 C CA . GLY A 1 95 ? 10.243 -12.106 -7.410 1.00 93.06 95 GLY A CA 1
ATOM 765 C C . GLY A 1 95 ? 11.383 -11.138 -7.086 1.00 93.06 95 GLY A C 1
ATOM 766 O O . GLY A 1 95 ? 12.175 -11.379 -6.180 1.00 93.06 95 GLY A O 1
ATOM 767 N N . PRO A 1 96 ? 11.526 -10.054 -7.863 1.00 94.00 96 PRO A N 1
ATOM 768 C CA . PRO A 1 96 ? 12.784 -9.310 -7.924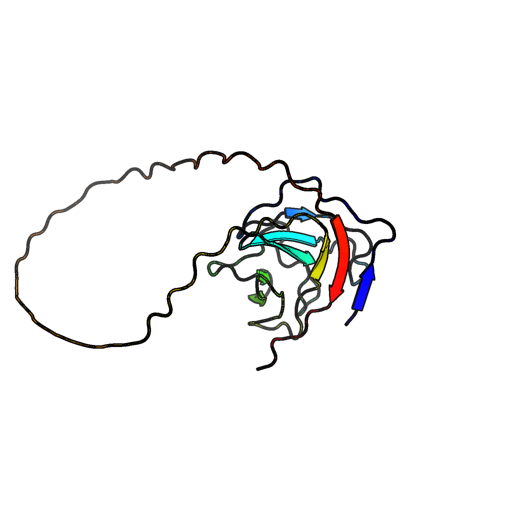 1.00 94.00 96 PRO A CA 1
ATOM 769 C C . PRO A 1 96 ? 13.002 -8.302 -6.784 1.00 94.00 96 PRO A C 1
ATOM 771 O O . PRO A 1 96 ? 14.021 -7.614 -6.782 1.00 94.00 96 PRO A O 1
ATOM 774 N N . SER A 1 97 ? 12.060 -8.140 -5.846 1.00 94.38 97 SER A N 1
ATOM 775 C CA . SER A 1 97 ? 12.196 -7.123 -4.796 1.00 94.38 97 SER A CA 1
ATOM 776 C C . SER A 1 97 ? 13.143 -7.603 -3.687 1.00 94.38 97 SER A C 1
ATOM 778 O O . SER A 1 97 ? 12.840 -8.600 -3.037 1.00 94.38 97 SER A O 1
ATOM 780 N N . PRO A 1 98 ? 14.253 -6.894 -3.403 1.00 92.94 98 PRO A N 1
ATOM 781 C CA . PRO A 1 98 ? 15.194 -7.282 -2.346 1.00 92.94 98 PRO A CA 1
ATOM 782 C C . PRO A 1 98 ? 14.715 -6.902 -0.934 1.00 92.94 98 PRO A C 1
ATOM 784 O O . PRO A 1 98 ? 15.348 -7.254 0.058 1.00 92.94 98 PRO A O 1
ATOM 787 N N . VAL A 1 99 ? 13.633 -6.127 -0.836 1.00 94.00 99 VAL A N 1
ATOM 788 C CA . VAL A 1 99 ? 13.049 -5.616 0.411 1.00 94.00 99 VAL A CA 1
ATOM 789 C C . VAL A 1 99 ? 11.524 -5.716 0.361 1.00 94.00 99 VAL A C 1
ATOM 791 O O . VAL A 1 99 ? 10.947 -5.793 -0.728 1.00 94.00 99 VAL A O 1
ATOM 794 N N . GLY A 1 100 ? 10.875 -5.691 1.525 1.00 95.69 100 GLY A N 1
ATOM 795 C CA . GLY A 1 100 ? 9.422 -5.609 1.659 1.00 95.69 100 GLY A CA 1
ATOM 796 C C . GLY A 1 100 ? 8.853 -4.200 1.462 1.00 95.69 100 GLY A C 1
ATOM 797 O O . GLY A 1 100 ? 9.542 -3.265 1.042 1.00 95.69 100 GLY A O 1
ATOM 798 N N . LEU A 1 101 ? 7.570 -4.052 1.778 1.00 96.62 101 LEU A N 1
ATOM 799 C CA . LEU A 1 101 ? 6.806 -2.811 1.653 1.00 96.62 101 LEU A CA 1
ATOM 800 C C . LEU A 1 101 ? 7.023 -1.874 2.850 1.00 96.62 101 LEU A C 1
ATOM 802 O O . LEU A 1 101 ? 7.568 -2.266 3.879 1.00 96.62 101 LEU A O 1
ATOM 806 N N . TYR A 1 102 ? 6.584 -0.619 2.729 1.00 97.12 102 TYR A N 1
ATOM 807 C CA . TYR A 1 102 ? 6.443 0.275 3.885 1.00 97.12 102 TYR A CA 1
ATOM 808 C C . TYR A 1 102 ? 5.067 0.062 4.499 1.00 97.12 102 TYR A C 1
ATOM 810 O O . TYR A 1 102 ? 4.066 0.225 3.807 1.00 97.12 102 TYR A O 1
ATOM 818 N N . ARG A 1 103 ? 5.026 -0.300 5.777 1.00 97.75 103 ARG A N 1
ATOM 819 C CA . ARG A 1 103 ? 3.817 -0.599 6.543 1.00 97.75 103 ARG A CA 1
ATOM 820 C C . ARG A 1 103 ? 3.248 0.667 7.171 1.00 97.75 103 ARG A C 1
ATOM 822 O O . ARG A 1 103 ? 3.997 1.483 7.706 1.00 97.75 103 ARG A O 1
ATOM 829 N N . LEU A 1 104 ? 1.924 0.792 7.168 1.00 98.12 104 LEU A N 1
ATOM 830 C CA . LEU A 1 104 ? 1.213 1.808 7.939 1.00 98.12 104 LEU A CA 1
ATOM 831 C C . LEU A 1 104 ? 1.140 1.426 9.421 1.00 98.12 104 LEU A C 1
ATOM 833 O O . LEU A 1 104 ? 0.878 0.280 9.781 1.00 98.12 104 LEU A O 1
ATOM 837 N N . LEU A 1 105 ? 1.329 2.416 10.287 1.00 97.81 105 LEU A N 1
ATOM 838 C CA . LEU A 1 105 ? 1.136 2.297 11.728 1.00 97.81 105 LEU A CA 1
ATOM 839 C C . LEU A 1 105 ? -0.310 2.671 12.048 1.00 97.81 105 LEU A C 1
ATOM 841 O O . LEU A 1 105 ? -0.706 3.813 11.826 1.00 97.81 105 LEU A O 1
ATOM 845 N N . LEU A 1 106 ? -1.096 1.718 12.546 1.00 97.31 106 LEU A N 1
ATOM 846 C CA . LEU A 1 106 ? -2.543 1.866 12.722 1.00 97.31 106 LEU A CA 1
ATOM 847 C C . LEU A 1 106 ? -2.946 1.762 14.197 1.00 97.31 106 LEU A C 1
ATOM 849 O O . LEU A 1 106 ? -2.373 0.978 14.951 1.00 97.31 106 LEU A O 1
ATOM 853 N N . GLN A 1 107 ? -3.963 2.525 14.597 1.00 95.88 107 GLN A N 1
ATOM 854 C CA . GLN A 1 107 ? -4.581 2.474 15.924 1.00 95.88 107 GLN A CA 1
ATOM 855 C C . GLN A 1 107 ? -6.107 2.524 15.803 1.00 95.88 107 GLN A C 1
ATOM 857 O O . GLN A 1 107 ? -6.634 3.332 15.052 1.00 95.88 107 GLN A O 1
ATOM 862 N N . GLY A 1 108 ? -6.825 1.696 16.563 1.00 90.25 108 GLY A N 1
ATOM 863 C CA . GLY A 1 108 ? -8.293 1.646 16.560 1.00 90.25 108 GLY A CA 1
ATOM 864 C C . GLY A 1 108 ? -8.818 0.218 16.685 1.00 90.25 108 GLY A C 1
ATOM 865 O O . GLY A 1 108 ? -8.029 -0.729 16.716 1.00 90.25 108 GLY A O 1
ATOM 866 N N . GLU A 1 109 ? -10.140 0.067 16.766 1.00 73.81 109 GLU A N 1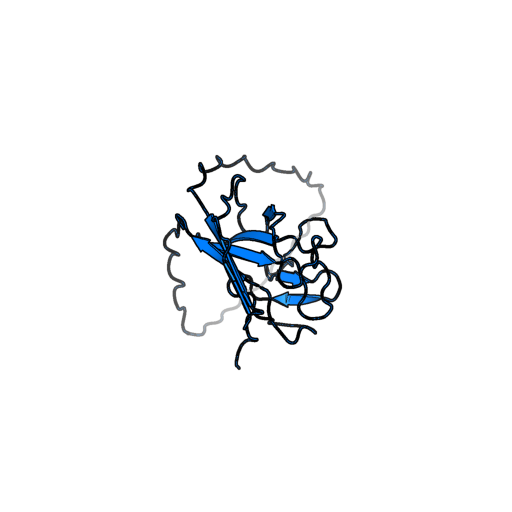
ATOM 867 C CA . GLU A 1 109 ? -10.793 -1.231 16.967 1.00 73.81 109 GLU A CA 1
ATOM 868 C C . GLU A 1 109 ? -10.503 -2.201 15.811 1.00 73.81 109 GLU A C 1
ATOM 870 O O . GLU A 1 109 ? -10.856 -1.973 14.651 1.00 73.81 109 GLU A O 1
ATOM 875 N N . GLN A 1 110 ? -9.844 -3.306 16.155 1.00 69.44 110 GLN A N 1
ATOM 876 C CA . GLN A 1 110 ? -9.619 -4.449 15.281 1.00 69.44 110 GLN A CA 1
ATOM 877 C C . GLN A 1 110 ? -10.653 -5.506 15.668 1.00 69.44 110 GLN A C 1
ATOM 879 O O . GLN A 1 110 ? -10.547 -6.112 16.733 1.00 69.44 110 GLN A O 1
ATOM 884 N N . HIS A 1 111 ? -11.676 -5.712 14.844 1.00 60.19 111 HIS A N 1
ATOM 885 C CA . HIS A 1 111 ? -12.623 -6.802 15.058 1.00 60.19 111 HIS A CA 1
ATOM 886 C C . HIS A 1 111 ? -12.006 -8.111 14.567 1.00 60.19 111 HIS A C 1
ATOM 888 O O . HIS A 1 111 ? -12.268 -8.534 13.447 1.00 60.19 111 HIS A O 1
ATOM 894 N N . SER A 1 112 ? -11.180 -8.759 15.389 1.00 48.59 112 SER A N 1
ATOM 895 C CA . SER A 1 112 ? -10.875 -10.174 15.185 1.00 48.59 112 SER A CA 1
ATOM 896 C C . SER A 1 112 ? -12.080 -10.993 15.641 1.00 48.59 112 SER A C 1
ATOM 898 O O . SER A 1 112 ? -12.268 -11.187 16.843 1.00 48.59 112 SER A O 1
ATOM 900 N N . GLU A 1 113 ? -12.892 -11.485 14.709 1.00 50.78 113 GLU A N 1
ATOM 901 C CA . GLU A 1 113 ? -13.666 -12.689 15.012 1.00 50.78 113 GLU A CA 1
ATOM 902 C C . GLU A 1 113 ? -12.662 -13.811 15.348 1.00 50.78 113 GLU A C 1
ATOM 904 O O . GLU A 1 113 ? -11.604 -13.886 14.708 1.00 50.78 113 GLU A O 1
ATOM 909 N N . PRO A 1 114 ? -12.917 -14.657 16.362 1.00 45.44 114 PRO A N 1
ATOM 910 C CA . PRO A 1 114 ? -12.048 -15.787 16.651 1.00 45.44 114 PRO A CA 1
ATOM 911 C C . PRO A 1 114 ? -11.999 -16.681 15.412 1.00 45.44 114 PRO A C 1
ATOM 913 O O . PRO A 1 114 ? -13.022 -17.225 15.004 1.00 45.44 114 PRO A O 1
ATOM 916 N N . VAL A 1 115 ? -10.820 -16.824 14.805 1.00 48.97 115 VAL A N 1
ATOM 917 C CA . VAL A 1 115 ? -10.590 -17.810 13.745 1.00 48.97 115 VAL A CA 1
ATOM 918 C C . VAL A 1 115 ? -10.882 -19.187 14.356 1.00 48.97 115 VAL A C 1
ATOM 920 O O . VAL A 1 115 ? -10.188 -19.561 15.307 1.00 48.97 115 VAL A O 1
ATOM 923 N N . PRO A 1 116 ? -11.897 -19.939 13.885 1.00 44.72 116 PRO A N 1
ATOM 924 C CA . PRO A 1 116 ? -12.076 -21.320 14.309 1.00 44.72 116 PRO A CA 1
ATOM 925 C C . PRO A 1 116 ? -10.797 -22.070 13.942 1.00 44.72 116 PRO A C 1
ATOM 927 O O . PRO A 1 116 ? -10.328 -21.963 12.807 1.00 44.72 116 PRO A O 1
ATOM 930 N N . GLY A 1 117 ? -10.190 -22.729 14.930 1.00 42.56 117 GLY A N 1
ATOM 931 C CA . GLY A 1 117 ? -8.884 -23.363 14.797 1.00 42.56 117 GLY A CA 1
ATOM 932 C C . GLY A 1 117 ? -8.793 -24.222 13.540 1.00 42.56 117 GLY A C 1
ATOM 933 O O . GLY A 1 117 ? -9.707 -24.982 13.232 1.00 42.56 117 GLY A O 1
ATOM 934 N N . LYS A 1 118 ? -7.675 -24.097 12.818 1.00 44.31 118 LYS A N 1
ATOM 935 C CA . LYS A 1 118 ? -7.247 -25.139 11.888 1.00 44.31 118 LYS A CA 1
ATOM 936 C C . LYS A 1 118 ? -7.068 -26.408 12.716 1.00 44.31 118 LYS A C 1
ATOM 938 O O . LYS A 1 118 ? -6.158 -26.470 13.541 1.00 44.31 118 LYS A O 1
ATOM 943 N N . GLU A 1 119 ? -7.978 -27.356 12.548 1.00 42.41 119 GLU A N 1
ATOM 944 C CA . GLU A 1 119 ? -7.806 -28.707 13.058 1.00 42.41 119 GLU A CA 1
ATOM 945 C C . GLU A 1 119 ? -6.615 -29.328 12.318 1.00 42.41 119 GLU A C 1
ATOM 947 O O . GLU A 1 119 ? -6.506 -29.283 11.091 1.00 42.41 119 GLU A O 1
ATOM 952 N N . ASP A 1 120 ? -5.659 -29.773 13.123 1.00 41.06 120 ASP A N 1
ATOM 953 C CA . ASP A 1 120 ? -4.374 -30.333 12.739 1.00 41.06 120 ASP A CA 1
ATOM 954 C C . ASP A 1 120 ? -4.600 -31.801 12.344 1.00 41.06 120 ASP A C 1
ATOM 956 O O . ASP A 1 120 ? -4.477 -32.706 13.171 1.00 41.06 120 ASP A O 1
ATOM 960 N N . ASP A 1 121 ? -5.012 -32.050 11.098 1.00 42.16 121 ASP A N 1
ATOM 961 C CA . ASP A 1 121 ? -5.211 -33.414 10.598 1.00 42.16 121 ASP A CA 1
ATOM 962 C C . ASP A 1 121 ? -3.864 -34.049 10.231 1.00 42.16 121 ASP A C 1
ATOM 964 O O . ASP A 1 121 ? -3.392 -34.038 9.089 1.00 42.16 121 ASP A O 1
ATOM 968 N N . THR A 1 122 ? -3.242 -34.628 11.254 1.00 41.97 122 THR A N 1
ATOM 969 C CA . THR A 1 122 ? -2.142 -35.579 11.122 1.00 41.97 122 THR A CA 1
ATOM 970 C C . THR A 1 122 ? -2.677 -36.988 10.831 1.00 41.97 122 THR A C 1
ATOM 972 O O . THR A 1 122 ? -3.413 -37.572 11.616 1.00 41.97 122 THR A O 1
ATOM 975 N N . ASP A 1 123 ? -2.262 -37.498 9.667 1.00 38.72 123 ASP A N 1
ATOM 976 C CA . ASP A 1 123 ? -1.984 -38.891 9.274 1.00 38.72 123 ASP A CA 1
ATOM 977 C C . ASP A 1 123 ? -2.951 -40.025 9.683 1.00 38.72 123 ASP A C 1
ATOM 979 O O . ASP A 1 123 ? -3.013 -40.424 10.844 1.00 38.72 123 ASP A O 1
ATOM 983 N N . SER A 1 124 ? -3.548 -40.707 8.691 1.00 48.66 124 SER A N 1
ATOM 984 C CA . SER A 1 124 ? -3.269 -42.143 8.467 1.00 48.66 124 SER A CA 1
ATOM 985 C C . SER A 1 124 ? -4.043 -42.768 7.301 1.00 48.66 124 SER A C 1
ATOM 987 O O . SER A 1 124 ? -5.223 -42.545 7.050 1.00 48.66 124 SER A O 1
ATOM 989 N N . SER A 1 125 ? -3.305 -43.620 6.605 1.00 50.16 125 SER A N 1
ATOM 990 C CA . SER A 1 125 ? -3.570 -44.340 5.366 1.00 50.16 125 SER A CA 1
ATOM 991 C C . SER A 1 125 ? -4.642 -45.452 5.374 1.00 50.16 125 SER A C 1
ATOM 993 O O . SER A 1 125 ? -4.817 -46.158 6.360 1.00 50.16 125 SER A O 1
ATOM 995 N N . ALA A 1 126 ? -5.125 -45.733 4.150 1.00 38.12 126 ALA A N 1
ATOM 996 C CA . ALA A 1 126 ? -5.501 -47.034 3.564 1.00 38.12 126 ALA A CA 1
ATOM 997 C C . ALA A 1 126 ? -6.873 -47.672 3.884 1.00 38.12 126 ALA A C 1
ATOM 999 O O . ALA A 1 126 ? -7.132 -48.134 4.988 1.00 38.12 126 ALA A O 1
ATOM 1000 N N . THR A 1 127 ? -7.670 -47.929 2.833 1.00 40.00 127 THR A N 1
ATOM 1001 C CA . THR A 1 127 ? -7.871 -49.286 2.265 1.00 40.00 127 THR A CA 1
ATOM 1002 C C . THR A 1 127 ? -8.672 -49.222 0.953 1.00 40.00 127 THR A C 1
ATOM 1004 O O . THR A 1 127 ? -9.658 -48.506 0.825 1.00 40.00 127 THR A O 1
ATOM 1007 N N . ARG A 1 128 ? -8.211 -49.992 -0.040 1.00 42.31 128 ARG A N 1
ATOM 1008 C CA . ARG A 1 128 ? -8.806 -50.200 -1.372 1.00 42.31 128 ARG A CA 1
ATOM 1009 C C . ARG A 1 128 ? -10.093 -51.032 -1.306 1.00 42.31 128 ARG A C 1
ATOM 1011 O O . ARG A 1 128 ? -10.129 -52.000 -0.551 1.00 42.31 128 ARG A O 1
ATOM 1018 N N . ARG A 1 129 ? -11.020 -50.812 -2.249 1.00 43.16 129 ARG A N 1
ATOM 1019 C CA . ARG A 1 129 ? -11.703 -51.883 -3.010 1.00 43.16 129 ARG A CA 1
ATOM 1020 C C . ARG A 1 129 ? -12.415 -51.333 -4.250 1.00 43.16 129 ARG A C 1
ATOM 1022 O O . ARG A 1 129 ? -13.127 -50.342 -4.177 1.00 43.16 129 ARG A O 1
ATOM 1029 N N . SER A 1 130 ? -12.175 -52.008 -5.371 1.00 45.53 130 SER A N 1
ATOM 1030 C CA . SER A 1 130 ? -12.763 -51.779 -6.692 1.00 45.53 130 SER A CA 1
ATOM 1031 C C . SER A 1 130 ? -14.128 -52.460 -6.833 1.00 45.53 130 SER A C 1
ATOM 1033 O O . SER A 1 130 ? -14.310 -53.552 -6.297 1.00 45.53 130 SER A O 1
ATOM 1035 N N . ALA A 1 131 ? -15.015 -51.884 -7.646 1.00 45.47 131 ALA A N 1
ATOM 1036 C CA . ALA A 1 131 ? -16.002 -52.603 -8.457 1.00 45.47 131 ALA A CA 1
ATOM 1037 C C . ALA A 1 131 ? -16.397 -51.745 -9.679 1.00 45.47 131 ALA A C 1
ATOM 1039 O O . ALA A 1 131 ? -16.267 -50.526 -9.652 1.00 45.47 131 ALA A O 1
ATOM 1040 N N . THR A 1 132 ? -16.770 -52.439 -10.746 1.00 39.50 132 THR A N 1
ATOM 1041 C CA . THR A 1 132 ? -16.841 -52.093 -12.177 1.00 39.50 132 THR A CA 1
ATOM 1042 C C . THR A 1 132 ? -18.134 -51.415 -12.647 1.00 39.50 132 THR A C 1
ATOM 1044 O O . THR A 1 132 ? -19.149 -51.541 -11.974 1.00 39.50 132 THR A O 1
ATOM 1047 N N . ASP A 1 133 ? -18.032 -50.814 -13.846 1.00 33.25 133 ASP A N 1
ATOM 1048 C CA . ASP A 1 133 ? -19.019 -50.632 -14.936 1.00 33.25 133 ASP A CA 1
ATOM 1049 C C . ASP A 1 133 ? -20.448 -50.145 -14.619 1.00 33.25 133 ASP A C 1
ATOM 1051 O O . ASP A 1 133 ? -21.203 -50.809 -13.926 1.00 33.25 133 ASP A O 1
ATOM 1055 N N . GLU A 1 134 ? -20.878 -49.036 -15.236 1.00 40.00 134 GLU A N 1
ATOM 1056 C CA . GLU A 1 134 ? -21.588 -49.071 -16.530 1.00 40.00 134 GLU 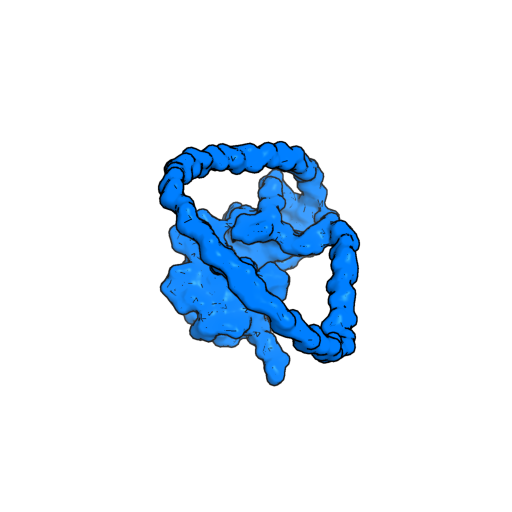A CA 1
ATOM 1057 C C . GLU A 1 134 ? -21.759 -47.652 -17.124 1.00 40.00 134 GLU A C 1
ATOM 1059 O O . GLU A 1 134 ? -21.721 -46.631 -16.438 1.00 40.00 134 GLU A O 1
ATOM 1064 N N . LEU A 1 135 ? -21.860 -47.633 -18.451 1.00 42.50 135 LEU A N 1
ATOM 1065 C CA . LEU A 1 135 ? -21.869 -46.521 -19.401 1.00 42.50 135 LEU A CA 1
ATOM 1066 C C . LEU A 1 135 ? -23.296 -45.996 -19.629 1.00 42.50 135 LEU A C 1
ATOM 1068 O O . LEU A 1 135 ? -24.166 -46.814 -19.880 1.00 42.50 135 LEU A O 1
ATOM 1072 N N . GLU A 1 136 ? -23.513 -44.676 -19.734 1.00 35.50 136 GLU A N 1
ATOM 1073 C CA . GLU A 1 136 ? -24.482 -44.135 -20.708 1.00 35.50 136 GLU A CA 1
ATOM 1074 C C . GLU A 1 136 ? -24.283 -42.639 -21.020 1.00 35.50 136 GLU A C 1
ATOM 1076 O O . GLU A 1 136 ? -23.988 -41.810 -20.162 1.00 35.50 136 GLU A O 1
ATOM 1081 N N . SER A 1 137 ? -24.415 -42.320 -22.310 1.00 38.84 137 SER A N 1
ATOM 1082 C CA . SER A 1 137 ? -24.290 -40.993 -22.923 1.00 38.84 137 SER A CA 1
ATOM 1083 C C . SER A 1 137 ? -25.582 -40.182 -22.816 1.00 38.84 137 SER A C 1
ATOM 1085 O O . SER A 1 137 ? -26.641 -40.707 -23.137 1.00 38.84 137 SER A O 1
ATOM 1087 N N . ALA A 1 138 ? -25.488 -38.865 -22.591 1.00 48.56 138 ALA A N 1
ATOM 1088 C CA . ALA A 1 138 ? -26.474 -37.913 -23.114 1.00 48.56 138 ALA A CA 1
ATOM 1089 C C . ALA A 1 138 ? -25.889 -36.500 -23.291 1.00 48.56 138 ALA A C 1
ATOM 1091 O O . ALA A 1 138 ? -25.118 -36.004 -22.476 1.00 48.56 138 ALA A O 1
ATOM 1092 N N . LYS A 1 139 ? -26.265 -35.883 -24.413 1.00 34.25 139 LYS A N 1
ATOM 1093 C CA . LYS A 1 139 ? -25.857 -34.568 -24.920 1.00 34.25 139 LYS A CA 1
ATOM 1094 C C . LYS A 1 139 ? -26.656 -33.423 -24.282 1.00 34.25 139 LYS A C 1
ATOM 1096 O O . LYS A 1 139 ? -27.862 -33.558 -24.141 1.00 34.25 139 LYS A O 1
ATOM 1101 N N . GLY A 1 140 ? -25.988 -32.272 -24.146 1.00 30.66 140 GLY A N 1
ATOM 1102 C CA . GLY A 1 140 ? -26.437 -30.963 -24.653 1.00 30.66 140 GLY A CA 1
ATOM 1103 C C . GLY A 1 140 ? -27.531 -30.206 -23.889 1.00 30.66 140 GLY A C 1
ATOM 1104 O O . GLY A 1 140 ? -28.645 -30.693 -23.742 1.00 30.66 140 GLY A O 1
ATOM 1105 N N . GLY A 1 141 ? -27.241 -28.949 -23.540 1.00 32.00 141 GLY A N 1
ATOM 1106 C CA . GLY A 1 141 ? -28.254 -27.951 -23.189 1.00 32.00 141 GLY A CA 1
ATOM 1107 C C . GLY A 1 141 ? -27.685 -26.775 -22.399 1.00 32.00 141 GLY A C 1
ATOM 1108 O O . GLY A 1 141 ? -27.284 -26.960 -21.257 1.00 32.00 141 GLY A O 1
ATOM 1109 N N . ASP A 1 142 ? -27.649 -25.606 -23.041 1.00 34.91 142 ASP A N 1
ATOM 1110 C CA . ASP A 1 142 ? -27.315 -24.270 -22.529 1.00 34.91 142 ASP A CA 1
ATOM 1111 C C . ASP A 1 142 ? -27.729 -24.002 -21.074 1.00 34.91 142 ASP A C 1
ATOM 1113 O O . ASP A 1 142 ? -28.891 -24.174 -20.701 1.00 34.91 142 ASP A O 1
ATOM 1117 N N . SER A 1 143 ? -26.796 -23.469 -20.285 1.00 36.31 143 SER A N 1
ATOM 1118 C CA . SER A 1 143 ? -27.074 -22.864 -18.984 1.00 36.31 143 SER A CA 1
ATOM 1119 C C . SER A 1 143 ? -26.787 -21.364 -19.031 1.00 36.31 143 SER A C 1
ATOM 1121 O O . SER A 1 143 ? -25.638 -20.923 -19.034 1.00 36.31 143 SER A O 1
ATOM 1123 N N . ASP A 1 144 ? -27.876 -20.591 -19.042 1.00 36.34 144 ASP A N 1
ATOM 1124 C CA . ASP A 1 144 ? -27.925 -19.170 -18.705 1.00 36.34 144 ASP A CA 1
ATOM 1125 C C . ASP A 1 144 ? -27.179 -18.919 -17.386 1.00 36.34 144 ASP A C 1
ATOM 1127 O O . ASP A 1 144 ? -27.636 -19.299 -16.300 1.00 36.34 144 ASP A O 1
ATOM 1131 N N . ILE A 1 145 ? -26.017 -18.264 -17.466 1.00 39.56 145 ILE A N 1
ATOM 1132 C CA . ILE A 1 145 ? -25.272 -17.825 -16.288 1.00 39.56 145 ILE A CA 1
ATOM 1133 C C . ILE A 1 145 ? -25.978 -16.591 -15.713 1.00 39.56 145 ILE A C 1
ATOM 1135 O O . ILE A 1 145 ? -25.751 -15.441 -16.083 1.00 39.56 145 ILE A O 1
ATOM 1139 N N . SER A 1 146 ? -26.915 -16.846 -14.807 1.00 34.56 146 SER A N 1
ATOM 1140 C CA . SER A 1 146 ? -27.524 -15.800 -13.995 1.00 34.56 146 SER A CA 1
ATOM 1141 C C . SER A 1 146 ? -26.453 -15.228 -13.068 1.00 34.56 146 SER A C 1
ATOM 1143 O O . SER A 1 146 ? -26.009 -15.890 -12.130 1.00 34.56 146 SER A O 1
ATOM 1145 N N . VAL A 1 147 ? -26.013 -14.000 -13.346 1.00 36.59 147 VAL A N 1
ATOM 1146 C CA . VAL A 1 147 ? -25.121 -13.232 -12.473 1.00 36.59 147 VAL A CA 1
ATOM 1147 C C . VAL A 1 147 ? -25.892 -12.914 -11.193 1.00 36.59 147 VAL A C 1
ATOM 1149 O O . VAL A 1 147 ? -26.695 -11.983 -11.144 1.00 36.59 147 VAL A O 1
ATOM 1152 N N . ALA A 1 148 ? -25.683 -13.727 -10.160 1.00 34.25 148 ALA A N 1
ATOM 1153 C CA . ALA A 1 148 ? -26.170 -13.444 -8.822 1.00 34.25 148 ALA A CA 1
ATOM 1154 C C . ALA A 1 148 ? -25.422 -12.216 -8.289 1.00 34.25 148 ALA A C 1
ATOM 1156 O O . ALA A 1 148 ? -24.245 -12.279 -7.933 1.00 34.25 148 ALA A O 1
ATOM 1157 N N . VAL A 1 149 ? -26.114 -11.080 -8.270 1.00 35.38 149 VAL A N 1
ATOM 1158 C CA . VAL A 1 149 ? -25.671 -9.877 -7.570 1.00 35.38 149 VAL A CA 1
ATOM 1159 C C . VAL A 1 149 ? -25.702 -10.209 -6.080 1.00 35.38 149 VAL A C 1
ATOM 1161 O O . VAL A 1 149 ? -26.771 -10.425 -5.508 1.00 35.38 149 VAL A O 1
ATOM 1164 N N . ALA A 1 150 ? -24.523 -10.338 -5.470 1.00 39.41 150 ALA A N 1
ATOM 1165 C CA . ALA A 1 150 ? -24.404 -10.574 -4.038 1.00 39.41 150 ALA A CA 1
ATOM 1166 C C . ALA A 1 150 ? -25.081 -9.423 -3.268 1.00 39.41 150 ALA A C 1
ATOM 1168 O O . ALA A 1 150 ? -24.918 -8.260 -3.650 1.00 39.41 150 ALA A O 1
ATOM 1169 N N . PRO A 1 151 ? -25.844 -9.716 -2.201 1.00 33.75 151 PRO A N 1
ATOM 1170 C CA . PRO A 1 151 ? -26.514 -8.682 -1.434 1.00 33.75 151 PRO A CA 1
ATOM 1171 C C . PRO A 1 151 ? -25.470 -7.819 -0.726 1.00 33.75 151 PRO A C 1
ATOM 1173 O O . PRO A 1 151 ? -24.544 -8.330 -0.095 1.00 33.75 151 PRO A O 1
ATOM 1176 N N . GLU A 1 152 ? -25.645 -6.504 -0.828 1.00 38.84 152 GLU A N 1
ATOM 1177 C CA . GLU A 1 152 ? -24.860 -5.500 -0.119 1.00 38.84 152 GLU A CA 1
ATOM 1178 C C . GLU A 1 152 ? -24.965 -5.754 1.392 1.00 38.84 152 GLU A C 1
ATOM 1180 O O . GLU A 1 152 ? -25.953 -5.423 2.054 1.00 38.84 152 GLU A O 1
ATOM 1185 N N . SER A 1 153 ? -23.947 -6.408 1.953 1.00 44.91 153 SER A N 1
ATOM 1186 C CA . SER A 1 153 ? -23.836 -6.612 3.390 1.00 44.91 153 SER A CA 1
ATOM 1187 C C . SER A 1 153 ? -23.638 -5.256 4.056 1.00 44.91 153 SER A C 1
ATOM 1189 O O . SER A 1 153 ? -22.689 -4.539 3.734 1.00 44.91 153 SER A O 1
ATOM 1191 N N . LYS A 1 154 ? -24.547 -4.924 4.981 1.00 38.56 154 LYS A N 1
ATOM 1192 C CA . LYS A 1 154 ? -24.542 -3.734 5.841 1.00 38.56 154 LYS A CA 1
ATOM 1193 C C . LYS A 1 154 ? -23.117 -3.285 6.172 1.00 38.56 154 LYS A C 1
ATOM 1195 O O . LYS A 1 154 ? -22.413 -3.977 6.904 1.00 38.56 154 LYS A O 1
ATOM 1200 N N . ALA A 1 155 ? -22.736 -2.112 5.667 1.00 44.97 155 ALA A N 1
ATOM 1201 C CA . ALA A 1 155 ? -21.526 -1.418 6.075 1.00 44.97 155 ALA A CA 1
ATOM 1202 C C . ALA A 1 155 ? -21.538 -1.277 7.604 1.00 44.97 155 ALA A C 1
ATOM 1204 O O . ALA A 1 155 ? -22.343 -0.534 8.174 1.00 44.97 155 ALA A O 1
ATOM 1205 N N . SER A 1 156 ? -20.686 -2.059 8.266 1.00 47.03 156 SER A N 1
ATOM 1206 C CA . SER A 1 156 ? -20.355 -1.868 9.671 1.00 47.03 156 SER A CA 1
ATOM 1207 C C . SER A 1 156 ? -19.904 -0.419 9.825 1.00 47.03 156 SER A C 1
ATOM 1209 O O . SER A 1 156 ? -19.009 0.030 9.108 1.00 47.03 156 SER A O 1
ATOM 1211 N N . ARG A 1 157 ? -20.576 0.339 10.697 1.00 49.84 157 ARG A N 1
ATOM 1212 C CA . ARG A 1 157 ? -20.157 1.696 11.058 1.00 49.84 157 ARG A CA 1
ATOM 1213 C C . ARG A 1 157 ? -18.725 1.590 11.574 1.00 49.84 157 ARG A C 1
ATOM 1215 O O . ARG A 1 157 ? -18.517 1.041 12.650 1.00 49.84 157 ARG A O 1
ATOM 1222 N N . GLY A 1 158 ? -17.770 2.040 10.762 1.00 48.22 158 GLY A N 1
ATOM 1223 C CA . GLY A 1 158 ? -16.346 1.883 11.022 1.00 48.22 158 GLY A CA 1
ATOM 1224 C C . GLY A 1 158 ? -15.983 2.412 12.403 1.00 48.22 158 GLY A C 1
ATOM 1225 O O . GLY A 1 158 ? -16.268 3.568 12.719 1.00 48.22 158 GLY A O 1
ATOM 1226 N N . GLY A 1 159 ? -15.362 1.561 13.222 1.00 58.50 159 GLY A N 1
ATOM 1227 C CA . GLY A 1 159 ? -14.630 2.019 14.398 1.00 58.50 159 GLY A CA 1
ATOM 1228 C C . GLY A 1 159 ? -13.603 3.075 13.981 1.00 58.50 159 GLY A C 1
ATOM 1229 O O . GLY A 1 159 ? -13.133 3.078 12.841 1.00 58.50 159 GLY A O 1
ATOM 1230 N N . SER A 1 160 ? -13.272 4.002 14.880 1.00 83.62 160 SER A N 1
ATOM 1231 C CA . SER A 1 160 ? -12.340 5.092 14.582 1.00 83.62 160 SER A CA 1
ATOM 1232 C C . SER A 1 160 ? -10.924 4.543 14.377 1.00 83.62 160 SER A C 1
ATOM 1234 O O . SER A 1 160 ? -10.161 4.406 15.337 1.00 83.62 160 SER A O 1
ATOM 1236 N N . LEU A 1 161 ? -10.579 4.190 13.140 1.00 94.94 161 LEU A N 1
ATOM 1237 C CA . LEU A 1 161 ? -9.225 3.806 12.771 1.00 94.94 161 LEU A CA 1
ATOM 1238 C C . LEU A 1 161 ? -8.410 5.063 12.459 1.00 94.94 161 LEU A C 1
ATOM 1240 O O . LEU A 1 161 ? -8.833 5.929 11.694 1.00 94.94 161 LEU A O 1
ATOM 1244 N N . LEU A 1 162 ? -7.229 5.141 13.053 1.00 97.12 162 LEU A N 1
ATOM 1245 C CA . LEU A 1 162 ? -6.267 6.217 12.896 1.00 97.12 162 LEU A CA 1
ATOM 1246 C C . LEU A 1 162 ? -4.983 5.671 12.276 1.00 97.12 162 LEU A C 1
ATOM 1248 O O . LEU A 1 162 ? -4.468 4.635 12.701 1.00 97.12 162 LEU A O 1
ATOM 1252 N N . ILE A 1 163 ? -4.436 6.407 11.317 1.00 97.81 163 ILE A N 1
ATOM 1253 C CA . ILE A 1 163 ? -3.102 6.195 10.765 1.00 97.81 163 ILE A CA 1
ATOM 1254 C C . ILE A 1 163 ? -2.145 7.100 11.538 1.00 97.81 163 ILE A C 1
ATOM 1256 O O . ILE A 1 163 ? -2.228 8.326 11.475 1.00 97.81 163 ILE A O 1
ATOM 1260 N N . LEU A 1 164 ? -1.239 6.487 12.290 1.00 98.19 164 LEU A N 1
ATOM 1261 C CA . LEU A 1 164 ? -0.245 7.175 13.110 1.00 98.19 164 LEU A CA 1
ATOM 1262 C C . LEU A 1 164 ? 0.998 7.575 12.310 1.00 98.19 164 LEU A C 1
ATOM 1264 O O . LEU A 1 164 ? 1.745 8.454 12.731 1.00 98.19 164 LEU A O 1
ATOM 1268 N N . GLY A 1 165 ? 1.254 6.900 11.191 1.00 97.88 165 GLY A N 1
ATOM 1269 C CA . GLY A 1 165 ? 2.463 7.067 10.396 1.00 97.88 165 GLY A CA 1
ATOM 1270 C C . GLY A 1 165 ? 2.806 5.800 9.626 1.00 97.88 165 GLY A C 1
ATOM 1271 O O . GLY A 1 165 ? 1.923 5.006 9.299 1.00 97.88 165 GLY A O 1
ATOM 1272 N N . TRP A 1 166 ? 4.092 5.587 9.368 1.00 97.75 166 TRP A N 1
ATOM 1273 C CA . TRP A 1 166 ? 4.586 4.427 8.634 1.00 97.75 166 TRP A CA 1
ATOM 1274 C C . TRP A 1 166 ? 5.989 4.007 9.068 1.00 97.75 166 TRP A C 1
ATOM 1276 O O . TRP A 1 166 ? 6.761 4.790 9.628 1.00 97.75 166 TRP A O 1
ATOM 1286 N N . GLU A 1 167 ? 6.340 2.758 8.782 1.00 96.94 167 GLU A N 1
ATOM 1287 C CA . GLU A 1 167 ? 7.686 2.224 8.964 1.00 96.94 167 GLU A CA 1
ATOM 1288 C C . GLU A 1 167 ? 8.088 1.278 7.830 1.00 96.94 167 GLU A C 1
ATOM 1290 O O . GLU A 1 167 ? 7.247 0.733 7.120 1.00 96.94 167 GLU A O 1
ATOM 1295 N N . GLY A 1 168 ? 9.392 1.103 7.625 1.00 94.06 168 GLY A N 1
ATOM 1296 C CA . GLY A 1 168 ? 9.914 0.135 6.666 1.00 94.06 168 GLY A CA 1
ATOM 1297 C C . GLY A 1 168 ? 11.184 0.571 5.923 1.00 94.06 168 GLY A C 1
ATOM 1298 O O . GLY A 1 168 ? 11.885 1.495 6.358 1.00 94.06 168 GLY A O 1
ATOM 1299 N N . PRO A 1 169 ? 11.525 -0.101 4.810 1.00 94.19 169 PRO A N 1
ATOM 1300 C CA . PRO A 1 169 ? 10.802 -1.256 4.271 1.00 94.19 169 PRO A CA 1
ATOM 1301 C C . PRO A 1 169 ? 10.863 -2.443 5.245 1.00 94.19 169 PRO A C 1
ATOM 1303 O O . PRO A 1 169 ? 11.824 -2.551 6.014 1.00 94.19 169 PRO A O 1
ATOM 1306 N N . VAL A 1 170 ? 9.839 -3.298 5.240 1.00 93.50 170 VAL A N 1
ATOM 1307 C CA . VAL A 1 170 ? 9.823 -4.553 6.006 1.00 93.50 170 VAL A CA 1
ATOM 1308 C C . VAL A 1 170 ? 10.985 -5.432 5.528 1.00 93.50 170 VAL A C 1
ATOM 1310 O O . VAL A 1 170 ? 11.290 -5.482 4.332 1.00 93.50 170 VAL A O 1
ATOM 1313 N N . ALA A 1 171 ? 11.688 -6.072 6.461 1.00 87.69 171 ALA A N 1
ATOM 1314 C CA . ALA A 1 171 ? 12.785 -6.972 6.118 1.00 87.69 171 ALA A CA 1
ATOM 1315 C C . ALA A 1 171 ? 12.259 -8.181 5.318 1.00 87.69 171 ALA A C 1
ATOM 1317 O O . ALA A 1 171 ? 11.122 -8.590 5.539 1.00 87.69 171 ALA A O 1
ATOM 1318 N N . PRO A 1 172 ? 13.045 -8.748 4.386 1.00 78.38 172 PRO A N 1
ATOM 1319 C CA . PRO A 1 172 ? 12.687 -10.023 3.769 1.00 78.38 172 PRO A CA 1
ATOM 1320 C C . PRO A 1 172 ? 12.570 -11.119 4.838 1.00 78.38 172 PRO A C 1
ATOM 1322 O O . PRO A 1 172 ? 13.203 -11.023 5.895 1.00 78.38 172 PRO A O 1
ATOM 1325 N N . GLU A 1 173 ? 11.764 -12.144 4.558 1.00 73.56 173 GLU A N 1
ATOM 1326 C CA . GLU A 1 173 ? 11.647 -13.314 5.429 1.00 73.56 173 GLU A CA 1
ATOM 1327 C C . GLU A 1 173 ? 13.036 -13.943 5.632 1.00 73.56 173 GLU A C 1
ATOM 1329 O O . GLU A 1 173 ? 13.790 -14.144 4.675 1.00 73.56 173 GLU A O 1
ATOM 1334 N N . GLN A 1 174 ? 13.422 -14.176 6.888 1.00 59.81 174 GLN A N 1
ATOM 1335 C CA . GLN A 1 174 ? 14.667 -14.874 7.202 1.00 59.81 174 GLN A CA 1
ATOM 1336 C C . GLN A 1 174 ? 14.388 -16.376 7.127 1.00 59.81 174 GLN A C 1
ATOM 1338 O O . GLN A 1 174 ? 13.762 -16.919 8.034 1.00 59.81 174 GLN A O 1
ATOM 1343 N N . HIS A 1 175 ? 14.818 -17.014 6.039 1.00 51.69 175 HIS A N 1
ATOM 1344 C CA . HIS A 1 175 ? 14.868 -18.475 5.931 1.00 51.69 175 HIS A CA 1
ATOM 1345 C C . HIS A 1 175 ? 16.016 -19.064 6.756 1.00 51.69 175 HIS A C 1
ATOM 1347 O O . HIS A 1 175 ? 17.110 -18.449 6.771 1.00 51.69 175 HIS A O 1
#

pLDDT: mean 79.08, std 24.21, range [30.66, 98.38]

Secondary structure (DSSP, 8-state):
-EEEEEEEEEE--SPPPBTT--EEE--SS-TTS-TT--EEEEEETTEEEEEES--TTTSS-SSTTTT--B-TTS-EE-TTT--EE-TTT--EEESS-SS-PPEEEEES----PPPPP--------------------------------------------EEEEEEEPPPPP--